Protein AF-A0A0B5FE62-F1 (afdb_monomer)

Sequence (128 aa):
MSTSTAQAFNALIERLANRTLQGKVRTVKLAVTGLLMPVAAIPLVALLFVVLPRTQVPLWNFVNLSGSAMAGYSDAVRPGSSSNEIATGNRTALRVHSENLPPEALYWRGTVFNYIDGENWKRRTPPK

Solvent-accessible surface area (backbone atoms only — not comparable to full-atom values): 8400 Å² total; per-residue (Å²): 138,74,66,64,64,58,51,54,50,52,55,47,52,53,52,52,53,51,50,54,53,52,52,52,52,52,53,51,55,49,51,50,55,64,52,48,57,61,61,68,43,45,62,57,52,52,48,49,56,69,72,43,69,92,57,97,60,68,91,67,56,77,80,62,75,65,84,69,74,76,70,68,92,66,70,57,50,48,87,88,78,54,65,69,57,57,73,68,52,93,64,89,87,78,88,83,88,75,76,95,68,59,78,84,74,70,68,80,86,82,83,71,66,80,39,75,60,88,74,36,33,27,56,64,84,76,85,130

pLDDT: mean 78.5, std 11.45, range [51.09, 94.69]

InterPro domains:
  IPR021878 Protein-glutamine gamma-glutamyltransferase TgpA, N-terminal [PF11992] (23-123)
  IPR052901 Bacterial transglutaminase-like [PTHR42736] (22-124)

Secondary structure (DSSP, 8-state):
--HHHHHHHHHHHHHHHHHHHHHHHHHHHHHHHHHHHHHHHHHHHHHHHHHS---SS-TTGGGG----------SEE-TTTSHHHHHH----------S---GGG---------EEETTEEE--PPP-

Organism: NCBI:txid483547

Foldseek 3Di:
DPPPVVVVVVVVVVVVVVVVVVVVVVVVVVVVVVVVVVVVCVVVVVVCPVVDPPDPDDPCCVVPPPVLPPQDDDQKDFPPPCPVSNVPDPDDPDDDDDDPDDPVVPDDDDDDQPDDDPRMGGDDDDDD

Mean predicted aligned error: 16.9 Å

Structure (mmCIF, N/CA/C/O backbone):
data_AF-A0A0B5FE62-F1
#
_entry.id   AF-A0A0B5FE62-F1
#
loop_
_atom_site.group_PDB
_atom_site.id
_atom_site.type_symbol
_atom_site.label_atom_id
_atom_site.label_alt_id
_atom_site.label_comp_id
_atom_site.label_asym_id
_atom_site.label_entity_id
_atom_site.label_seq_id
_atom_site.pdbx_PDB_ins_code
_atom_site.Cartn_x
_atom_site.Cartn_y
_atom_site.Cartn_z
_atom_site.occupancy
_atom_site.B_iso_or_equiv
_atom_site.auth_seq_id
_atom_site.auth_comp_id
_atom_site.auth_asym_id
_atom_site.auth_atom_id
_atom_site.pdbx_PDB_model_num
ATOM 1 N N . MET A 1 1 ? -42.150 -5.153 73.192 1.00 55.53 1 MET A N 1
ATOM 2 C CA . MET A 1 1 ? -40.707 -5.058 72.861 1.00 55.53 1 MET A CA 1
ATOM 3 C C . MET A 1 1 ? -40.315 -5.729 71.529 1.00 55.53 1 MET A C 1
ATOM 5 O O . MET A 1 1 ? -39.150 -5.658 71.173 1.00 55.53 1 MET A O 1
ATOM 9 N N . SER A 1 2 ? -41.237 -6.321 70.750 1.00 57.47 2 SER A N 1
ATOM 10 C CA . SER A 1 2 ? -40.922 -7.124 69.545 1.00 57.47 2 SER A CA 1
ATOM 11 C C . SER A 1 2 ? -41.100 -6.421 68.185 1.00 57.47 2 SER A C 1
ATOM 13 O O . SER A 1 2 ? -40.798 -7.012 67.155 1.00 57.47 2 SER A O 1
ATOM 15 N N . THR A 1 3 ? -41.584 -5.176 68.137 1.00 63.56 3 THR A N 1
ATOM 16 C CA . THR A 1 3 ? -41.923 -4.490 66.871 1.00 63.56 3 THR A CA 1
ATOM 17 C C . THR A 1 3 ? -40.728 -3.817 66.179 1.00 63.56 3 THR A C 1
ATOM 19 O O . THR A 1 3 ? -40.734 -3.660 64.961 1.00 63.56 3 THR A O 1
ATOM 22 N N . SER A 1 4 ? -39.676 -3.472 66.928 1.00 70.75 4 SER A N 1
ATOM 23 C CA . SER A 1 4 ? -38.501 -2.737 66.421 1.00 70.75 4 SER A CA 1
ATOM 24 C C . SER A 1 4 ? -37.583 -3.592 65.532 1.00 70.75 4 SER A C 1
ATOM 26 O O . SER A 1 4 ? -37.085 -3.132 64.505 1.00 70.75 4 SER A O 1
ATOM 28 N N . THR A 1 5 ? -37.413 -4.875 65.861 1.00 72.88 5 THR A N 1
ATOM 29 C CA . THR A 1 5 ? -36.560 -5.801 65.098 1.00 72.88 5 THR A CA 1
ATOM 30 C C . THR A 1 5 ? -37.152 -6.162 63.735 1.00 72.88 5 THR A C 1
ATOM 32 O O . THR A 1 5 ? -36.417 -6.223 62.751 1.00 72.88 5 THR A O 1
AT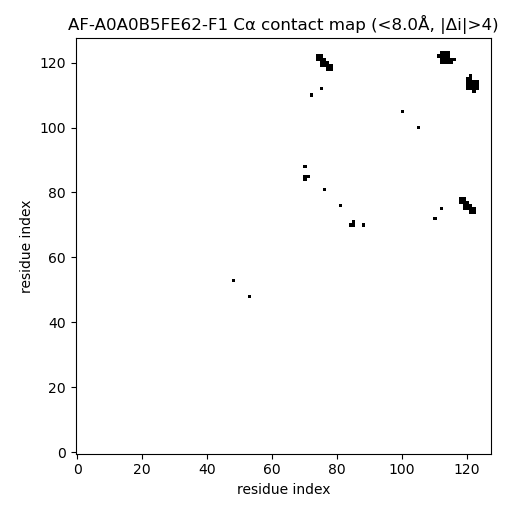OM 35 N N . ALA A 1 6 ? -38.474 -6.326 63.641 1.00 81.81 6 ALA A N 1
ATOM 36 C CA . ALA A 1 6 ? -39.155 -6.584 62.370 1.00 81.81 6 ALA A CA 1
ATOM 37 C C . ALA A 1 6 ? -39.099 -5.371 61.420 1.00 81.81 6 ALA A C 1
ATOM 39 O O . ALA A 1 6 ? -38.855 -5.526 60.223 1.00 81.81 6 ALA A O 1
ATOM 40 N N . GLN A 1 7 ? -39.252 -4.152 61.950 1.00 84.38 7 GLN A N 1
ATOM 41 C CA . GLN A 1 7 ? -39.106 -2.924 61.160 1.00 84.38 7 GLN A CA 1
ATOM 42 C C . GLN A 1 7 ? -37.673 -2.721 60.659 1.00 84.38 7 GLN A C 1
ATOM 44 O O . GLN A 1 7 ? -37.478 -2.371 59.494 1.00 84.38 7 GLN A O 1
ATOM 49 N N . ALA A 1 8 ? -36.672 -2.981 61.504 1.00 83.44 8 ALA A N 1
ATOM 50 C CA . ALA A 1 8 ? -35.268 -2.884 61.112 1.00 83.44 8 ALA A CA 1
ATOM 51 C C . ALA A 1 8 ? -34.912 -3.879 59.993 1.00 83.44 8 ALA A C 1
ATOM 53 O O . ALA A 1 8 ? -34.180 -3.531 59.065 1.00 83.44 8 ALA A O 1
ATOM 54 N N . PHE A 1 9 ? -35.467 -5.092 60.049 1.00 85.94 9 PHE A N 1
ATOM 55 C CA . PHE A 1 9 ? -35.262 -6.112 59.024 1.00 85.94 9 PHE A CA 1
ATOM 56 C C . PHE A 1 9 ? -35.877 -5.712 57.674 1.00 85.94 9 PHE A C 1
ATOM 58 O O . PHE A 1 9 ? -35.193 -5.752 56.652 1.00 85.94 9 PHE A O 1
ATOM 65 N N . ASN A 1 10 ? -37.121 -5.229 57.661 1.00 91.75 10 ASN A N 1
ATOM 66 C CA . ASN A 1 10 ? -37.774 -4.783 56.425 1.00 91.75 10 ASN A CA 1
ATOM 67 C C . ASN A 1 10 ? -37.077 -3.563 55.805 1.00 91.75 10 ASN A C 1
ATOM 69 O O . ASN A 1 10 ? -36.832 -3.535 54.599 1.00 91.75 10 ASN A O 1
ATOM 73 N N . ALA A 1 11 ? -36.657 -2.599 56.628 1.00 88.12 11 ALA A N 1
ATOM 74 C CA . ALA A 1 11 ? -35.894 -1.444 56.159 1.00 88.12 11 ALA A CA 1
ATOM 75 C C . ALA A 1 11 ? -34.532 -1.842 55.557 1.00 88.12 11 ALA A C 1
ATOM 77 O O . ALA A 1 11 ? -34.038 -1.186 54.636 1.00 88.12 11 ALA A O 1
ATOM 78 N N . LEU A 1 12 ? -33.910 -2.918 56.052 1.00 86.69 12 LEU A N 1
ATOM 79 C CA . LEU A 1 12 ? -32.684 -3.464 55.473 1.00 86.69 12 LEU A CA 1
ATOM 80 C C . LEU A 1 12 ? -32.951 -4.102 54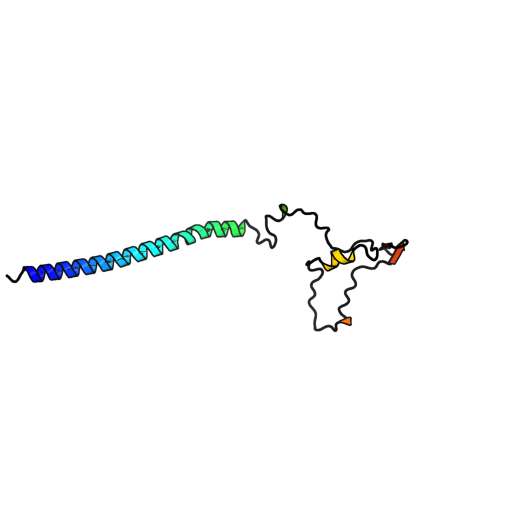.103 1.00 86.69 12 LEU A C 1
ATOM 82 O O . LEU A 1 12 ? -32.215 -3.818 53.158 1.00 86.69 12 LEU A O 1
ATOM 86 N N . ILE A 1 13 ? -34.015 -4.902 53.977 1.00 88.06 13 ILE A N 1
ATOM 87 C CA . ILE A 1 13 ? -34.428 -5.527 52.709 1.00 88.06 13 ILE A CA 1
ATOM 88 C C . ILE A 1 13 ? -34.698 -4.456 51.643 1.00 88.06 13 ILE A C 1
ATOM 90 O O . ILE A 1 13 ? -34.159 -4.543 50.538 1.00 88.06 13 ILE A O 1
ATOM 94 N N . GLU A 1 14 ? -35.448 -3.404 51.978 1.00 88.06 14 GLU A N 1
ATOM 95 C CA . GLU A 1 14 ? -35.728 -2.298 51.054 1.00 88.06 14 GLU A CA 1
ATOM 96 C C . GLU A 1 14 ? -34.457 -1.550 50.639 1.00 88.06 14 GLU A C 1
ATOM 98 O O . GLU A 1 14 ? -34.262 -1.243 49.460 1.00 88.06 14 GLU A O 1
ATOM 103 N N . ARG A 1 15 ? -33.537 -1.298 51.579 1.00 84.94 15 ARG A N 1
ATOM 104 C CA . ARG A 1 15 ? -32.250 -0.649 51.275 1.00 84.94 15 ARG A CA 1
ATOM 105 C C . ARG A 1 15 ? -31.368 -1.507 50.368 1.00 84.94 15 ARG A C 1
ATOM 107 O O . ARG A 1 15 ? -30.688 -0.958 49.499 1.00 84.94 15 ARG A O 1
ATOM 114 N N . LEU A 1 16 ? -31.371 -2.828 50.543 1.00 86.19 16 LEU A N 1
ATOM 115 C CA . LEU A 1 16 ? -30.614 -3.762 49.703 1.00 86.19 16 LEU A CA 1
ATOM 116 C C . LEU A 1 16 ? -31.226 -3.888 48.300 1.00 86.19 16 LEU A C 1
ATOM 118 O O . LEU A 1 16 ? -30.500 -3.820 47.302 1.00 86.19 16 LEU A O 1
ATOM 122 N N . ALA A 1 17 ? -32.553 -3.984 48.206 1.00 84.06 17 ALA A N 1
ATOM 123 C CA . ALA A 1 17 ? -33.271 -3.968 46.934 1.00 84.06 17 ALA A CA 1
ATOM 124 C C . ALA A 1 17 ? -33.014 -2.658 46.168 1.00 84.06 17 ALA A C 1
ATOM 126 O O . ALA A 1 17 ? -32.667 -2.673 44.989 1.00 84.06 17 ALA A O 1
ATOM 127 N N . ASN A 1 18 ? -33.069 -1.511 46.847 1.00 85.75 18 ASN A N 1
ATOM 128 C CA . ASN A 1 18 ? -32.837 -0.223 46.200 1.00 85.75 18 ASN A CA 1
ATOM 129 C C . ASN A 1 18 ? -31.368 -0.043 45.756 1.00 85.75 18 ASN A C 1
ATOM 131 O O . ASN A 1 18 ? -31.111 0.453 44.658 1.00 85.75 18 ASN A O 1
ATOM 135 N N . ARG A 1 19 ? -30.383 -0.517 46.541 1.00 82.19 19 ARG A N 1
ATOM 136 C CA . ARG A 1 19 ? -28.961 -0.504 46.130 1.00 82.19 19 ARG A CA 1
ATOM 137 C C . ARG A 1 19 ? -28.690 -1.367 44.898 1.00 82.19 19 ARG A C 1
ATOM 139 O O . ARG A 1 19 ? -27.931 -0.948 44.024 1.00 82.19 19 ARG A O 1
ATOM 146 N N . THR A 1 20 ? -29.279 -2.559 44.825 1.00 79.94 20 THR A N 1
ATOM 147 C CA . THR A 1 20 ? -29.079 -3.471 43.686 1.00 79.94 20 THR A CA 1
ATOM 148 C C . THR A 1 20 ? -29.718 -2.923 42.410 1.00 79.94 20 THR A C 1
ATOM 150 O O . THR A 1 20 ? -29.082 -2.933 41.353 1.00 79.94 20 THR A O 1
ATOM 153 N N . LEU A 1 21 ? -30.919 -2.348 42.512 1.00 77.44 21 LEU A N 1
ATOM 154 C CA . LEU A 1 21 ? -31.592 -1.676 41.398 1.00 77.44 21 LEU A CA 1
ATOM 155 C C . LEU A 1 21 ? -30.811 -0.442 40.918 1.00 77.44 21 LEU A C 1
ATOM 157 O O . LEU A 1 21 ? -30.552 -0.309 39.720 1.00 77.44 21 LEU A O 1
ATOM 161 N N . GLN A 1 22 ? -30.353 0.420 41.832 1.00 80.38 22 GLN A N 1
ATOM 162 C CA . GLN A 1 22 ? -29.547 1.595 41.476 1.00 80.38 22 GLN A CA 1
ATOM 163 C C . GLN A 1 22 ? -28.204 1.228 40.832 1.00 80.38 22 GLN A C 1
ATOM 165 O O . GLN A 1 22 ? -27.786 1.892 39.880 1.00 80.38 22 GLN A O 1
ATOM 170 N N . GLY A 1 23 ? -27.539 0.170 41.311 1.00 76.56 23 GLY A N 1
ATOM 171 C CA . GLY A 1 23 ? -26.304 -0.338 40.709 1.00 76.56 23 GLY A CA 1
ATOM 172 C C . GLY A 1 23 ? -26.512 -0.776 39.258 1.00 76.56 23 GLY A C 1
ATOM 173 O O . GLY A 1 23 ? -25.760 -0.367 38.374 1.00 76.56 23 GLY A O 1
ATOM 174 N N . LYS A 1 24 ? -27.591 -1.521 38.990 1.00 77.81 24 LYS A N 1
ATOM 175 C CA . LYS A 1 24 ? -27.933 -2.010 37.644 1.00 77.81 24 LYS A CA 1
ATOM 176 C C . LYS A 1 24 ? -28.241 -0.862 36.674 1.00 77.81 24 LYS A C 1
ATOM 178 O O . LYS A 1 24 ? -27.722 -0.845 35.560 1.00 77.81 24 LYS A O 1
ATOM 183 N N . VAL A 1 25 ? -29.021 0.131 37.111 1.00 79.62 25 VAL A N 1
ATOM 184 C CA . VAL A 1 25 ? -29.380 1.307 36.294 1.00 79.62 25 VAL A CA 1
ATOM 185 C C . VAL A 1 25 ? -28.154 2.167 35.972 1.00 79.62 25 VAL A C 1
ATOM 187 O O . VAL A 1 25 ? -28.007 2.616 34.835 1.00 79.62 25 VAL A O 1
ATOM 190 N N . ARG A 1 26 ? -27.236 2.366 36.929 1.00 81.50 26 ARG A N 1
ATOM 191 C CA . ARG A 1 26 ? -25.978 3.096 36.690 1.00 81.50 26 ARG A CA 1
ATOM 192 C C . ARG A 1 26 ? -25.099 2.408 35.649 1.00 81.50 26 ARG A C 1
ATOM 194 O O . ARG A 1 26 ? -24.618 3.082 34.740 1.00 81.50 26 ARG A O 1
ATOM 201 N N . THR A 1 27 ? -24.927 1.091 35.746 1.00 81.94 27 THR A N 1
ATOM 202 C CA . THR A 1 27 ? -24.110 0.325 34.792 1.00 81.94 27 THR A CA 1
ATOM 203 C C . THR A 1 27 ? -24.706 0.356 33.388 1.00 81.94 27 THR A C 1
ATOM 205 O O . THR A 1 27 ? -23.982 0.602 32.425 1.00 81.94 27 THR A O 1
ATOM 208 N N . VAL A 1 28 ? -26.028 0.199 33.258 1.00 84.75 28 VAL A N 1
ATOM 209 C CA . VAL A 1 28 ? -26.713 0.307 31.959 1.00 84.75 28 VAL A CA 1
ATOM 210 C C . VAL A 1 28 ? -26.560 1.712 31.375 1.00 84.75 28 VAL A C 1
ATOM 212 O O . VAL A 1 28 ? -26.248 1.855 30.198 1.00 84.75 28 VAL A O 1
ATOM 215 N N . LYS A 1 29 ? -26.701 2.764 32.187 1.00 83.75 29 LYS A N 1
ATOM 216 C CA . LYS A 1 29 ? -26.573 4.154 31.723 1.00 83.75 29 LYS A CA 1
ATOM 217 C C . LYS A 1 29 ? -25.153 4.494 31.248 1.00 83.75 29 LYS A C 1
ATOM 219 O O . LYS A 1 29 ? -24.999 5.233 30.275 1.00 83.75 29 LYS A O 1
ATOM 224 N N . LEU A 1 30 ? -24.130 3.928 31.892 1.00 85.88 30 LEU A N 1
ATOM 225 C CA . LEU A 1 30 ? -22.730 4.042 31.468 1.00 85.88 30 LEU A CA 1
ATOM 226 C C . LEU A 1 30 ? -22.478 3.286 30.159 1.00 85.88 30 LEU A C 1
ATOM 228 O O . LEU A 1 30 ? -21.887 3.848 29.242 1.00 85.88 30 LEU A O 1
ATOM 232 N N . ALA A 1 31 ? -22.980 2.053 30.043 1.00 87.12 31 ALA A N 1
ATOM 233 C CA . ALA A 1 31 ? -22.841 1.247 28.832 1.00 87.12 31 ALA A CA 1
ATOM 234 C C . ALA A 1 31 ? -23.545 1.889 27.626 1.00 87.12 31 ALA A C 1
ATOM 236 O O . ALA A 1 31 ? -22.965 1.974 26.547 1.00 87.12 31 ALA A O 1
ATOM 237 N N . VAL A 1 32 ? -24.763 2.405 27.817 1.00 88.25 32 VAL A N 1
ATOM 238 C CA . VAL A 1 32 ? -25.524 3.092 26.764 1.00 88.25 32 VAL A CA 1
ATOM 239 C C . VAL A 1 32 ? -24.807 4.361 26.317 1.00 88.25 32 VAL A C 1
ATOM 241 O O . VAL A 1 32 ? -24.626 4.553 25.121 1.00 88.25 32 VAL A O 1
ATOM 244 N N . THR A 1 33 ? -24.345 5.200 27.248 1.00 86.19 33 THR A N 1
ATOM 245 C CA . THR A 1 33 ? -23.600 6.425 26.899 1.00 86.19 33 THR A CA 1
ATOM 246 C C . THR A 1 33 ? -22.289 6.101 26.177 1.00 86.19 33 THR A C 1
ATOM 248 O O . THR A 1 33 ? -21.968 6.733 25.171 1.00 86.19 33 THR A O 1
ATOM 251 N N . GLY A 1 34 ? -21.560 5.085 26.650 1.00 87.38 34 GLY A N 1
ATOM 252 C CA . GLY A 1 34 ? -20.325 4.617 26.021 1.00 87.38 34 GLY A CA 1
ATOM 253 C C . GLY A 1 34 ? -20.539 4.065 24.611 1.00 87.38 34 GLY A C 1
ATOM 254 O O . GLY A 1 34 ? -19.685 4.257 23.752 1.00 87.38 34 GLY A O 1
ATOM 255 N N . LEU A 1 35 ? -21.691 3.442 24.347 1.00 88.00 35 LEU A N 1
ATOM 256 C CA . LEU A 1 35 ? -22.055 2.935 23.023 1.00 88.00 35 LEU A CA 1
ATOM 257 C C . LEU A 1 35 ? -22.625 4.028 22.103 1.00 88.00 35 LEU A C 1
ATOM 259 O O . LEU A 1 35 ? -22.459 3.956 20.887 1.00 88.00 35 LEU A O 1
ATOM 263 N N . LEU A 1 36 ? -23.258 5.065 22.657 1.00 91.56 36 LEU A N 1
ATOM 264 C CA . LEU A 1 36 ? -23.837 6.158 21.873 1.00 91.56 36 LEU A CA 1
ATOM 265 C C . LEU A 1 36 ? -22.764 6.994 21.158 1.00 91.56 36 LEU A C 1
ATOM 267 O O . LEU A 1 36 ? -22.982 7.434 20.031 1.00 91.56 36 LEU A O 1
ATOM 271 N N . MET A 1 37 ? -21.604 7.196 21.795 1.00 87.94 37 MET A N 1
ATOM 272 C CA . MET A 1 37 ? -20.502 7.982 21.225 1.00 87.94 37 MET A CA 1
ATOM 273 C C . MET A 1 37 ? -19.969 7.428 19.891 1.00 87.94 37 MET A C 1
ATOM 275 O O . MET A 1 37 ? -19.933 8.189 18.923 1.00 87.94 37 MET A O 1
ATOM 279 N N . PRO A 1 38 ? -19.581 6.141 19.772 1.00 88.00 38 PRO A N 1
ATOM 280 C CA . PRO A 1 38 ? -19.122 5.600 18.497 1.00 88.00 38 PRO A CA 1
ATOM 281 C C . PRO A 1 38 ? -20.240 5.555 17.452 1.00 88.00 38 PRO A C 1
ATOM 283 O O . PRO A 1 38 ? -19.975 5.834 16.287 1.00 88.00 38 PRO A O 1
ATOM 286 N N . VAL A 1 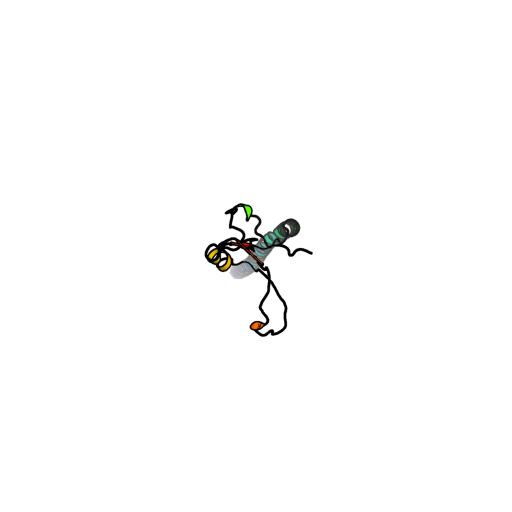39 ? -21.491 5.285 17.845 1.00 92.38 39 VAL A N 1
ATOM 287 C CA . VAL A 1 39 ? -22.632 5.274 16.911 1.00 92.38 39 VAL A CA 1
ATOM 288 C C . VAL A 1 39 ? -22.853 6.653 16.285 1.00 92.38 39 VAL A C 1
ATOM 290 O O . VAL A 1 39 ? -23.055 6.748 15.076 1.00 92.38 39 VAL A O 1
ATOM 293 N N . ALA A 1 40 ? -22.735 7.725 17.071 1.00 91.06 40 ALA A N 1
ATOM 294 C CA . ALA A 1 40 ? -22.820 9.094 16.563 1.00 91.06 40 ALA A CA 1
ATOM 295 C C . ALA A 1 40 ? -21.658 9.466 15.619 1.00 91.06 40 ALA A C 1
ATOM 297 O O . ALA A 1 40 ? -21.809 10.362 14.791 1.00 91.06 40 ALA A O 1
ATOM 298 N N . ALA A 1 41 ? -20.517 8.773 15.705 1.00 92.62 41 ALA A N 1
ATOM 299 C CA . ALA A 1 41 ? -19.371 8.984 14.823 1.00 92.62 41 ALA A CA 1
ATOM 300 C C . ALA A 1 41 ? -19.473 8.222 13.485 1.00 92.62 41 ALA A C 1
ATOM 302 O O . ALA A 1 41 ? -18.806 8.605 12.522 1.00 92.62 41 ALA A O 1
ATOM 303 N N . ILE A 1 42 ? -20.319 7.185 13.383 1.00 94.69 42 ILE A N 1
ATOM 304 C CA . ILE A 1 42 ? -20.486 6.381 12.154 1.00 94.69 42 ILE A CA 1
ATOM 305 C C . ILE A 1 42 ? -20.844 7.239 10.925 1.00 94.69 42 ILE A C 1
ATOM 307 O O . ILE A 1 42 ? -20.195 7.054 9.897 1.00 94.69 42 ILE A O 1
ATOM 311 N N . PRO A 1 43 ? -21.805 8.185 10.976 1.00 93.50 43 PRO A N 1
ATOM 312 C CA . PRO A 1 43 ? -22.161 9.000 9.813 1.00 93.50 43 PRO A CA 1
ATOM 313 C C . PRO A 1 43 ? -20.996 9.858 9.316 1.00 93.50 43 PRO A C 1
ATOM 315 O O . PRO A 1 43 ? -20.779 9.967 8.112 1.00 93.50 43 PRO A O 1
ATOM 318 N N . LEU A 1 44 ? -20.214 10.429 10.238 1.00 93.00 44 LEU A N 1
ATOM 319 C CA . LEU A 1 44 ? -19.033 11.222 9.904 1.00 93.00 44 LEU A CA 1
ATOM 320 C C . LEU A 1 44 ? -17.959 10.353 9.240 1.00 93.00 44 LEU A C 1
ATOM 322 O O . LEU A 1 44 ? -17.398 10.743 8.220 1.00 93.00 44 LEU A O 1
ATOM 326 N N . VAL A 1 45 ? -17.701 9.162 9.785 1.00 91.50 45 VAL A N 1
ATOM 327 C CA . VAL A 1 45 ? -16.752 8.202 9.201 1.00 91.50 45 VAL A CA 1
ATOM 328 C C . VAL A 1 45 ? -17.228 7.723 7.830 1.00 91.50 45 VAL A C 1
ATOM 330 O O . VAL A 1 45 ? -16.420 7.645 6.911 1.00 91.50 45 VAL A O 1
ATOM 333 N N . ALA A 1 46 ? -18.520 7.444 7.659 1.00 91.75 46 ALA A N 1
ATOM 334 C CA . ALA A 1 46 ? -19.094 7.042 6.377 1.00 91.75 46 ALA A CA 1
ATOM 335 C C . ALA A 1 46 ? -18.990 8.159 5.328 1.00 91.75 46 ALA A C 1
ATOM 337 O O . ALA A 1 46 ? -18.628 7.899 4.182 1.00 91.75 46 ALA A O 1
ATOM 338 N N . LEU A 1 47 ? -19.237 9.410 5.722 1.00 92.06 47 LEU A N 1
ATOM 339 C CA . LEU A 1 47 ? -19.035 10.568 4.856 1.00 92.06 47 LEU A CA 1
ATOM 340 C C . LEU A 1 47 ? -17.564 10.694 4.451 1.00 92.06 47 LEU A C 1
ATOM 342 O O . LEU A 1 47 ? -17.261 10.774 3.263 1.00 92.06 47 LEU A O 1
ATOM 346 N N . LEU A 1 48 ? -16.648 10.654 5.424 1.00 87.81 48 LEU A N 1
ATOM 347 C CA . LEU A 1 48 ? -15.209 10.678 5.163 1.00 87.81 48 LEU A CA 1
ATOM 348 C C . LEU A 1 48 ? -14.784 9.517 4.268 1.00 87.81 48 LEU A C 1
ATOM 350 O O . LEU A 1 48 ? -13.931 9.699 3.420 1.00 87.81 48 LEU A O 1
ATOM 354 N N . PHE A 1 49 ? -15.395 8.346 4.401 1.00 86.00 49 PHE A N 1
ATOM 355 C CA . PHE A 1 49 ? -15.099 7.187 3.569 1.00 86.00 49 PHE A CA 1
ATOM 356 C C . PHE A 1 49 ? -15.487 7.373 2.096 1.00 86.00 49 PHE A C 1
ATOM 358 O O . PHE A 1 49 ? -14.805 6.853 1.217 1.00 86.00 49 PHE A O 1
ATOM 365 N N . VAL A 1 50 ? -16.583 8.083 1.821 1.00 86.06 50 VAL A N 1
ATOM 366 C CA . VAL A 1 50 ? -17.016 8.395 0.449 1.00 86.06 50 VAL A CA 1
ATOM 367 C C . VAL A 1 50 ? -16.214 9.566 -0.122 1.00 86.06 50 VAL A C 1
ATOM 369 O O . VAL A 1 50 ? -15.842 9.544 -1.293 1.00 86.06 50 VAL A O 1
ATOM 372 N N . VAL A 1 51 ? -15.942 10.584 0.701 1.00 85.00 51 VAL A N 1
ATOM 373 C CA . VAL A 1 51 ? -15.235 11.811 0.298 1.00 85.00 51 VAL A CA 1
ATOM 374 C C . VAL A 1 51 ? -13.735 11.577 0.137 1.00 85.00 51 VAL A C 1
ATOM 376 O O . VAL A 1 51 ? -13.122 12.143 -0.765 1.00 85.00 51 VAL A O 1
ATOM 379 N N . LEU A 1 52 ? -13.133 10.753 0.996 1.00 80.62 52 LEU A N 1
ATOM 380 C CA . LEU A 1 52 ? -11.748 10.330 0.866 1.00 80.62 52 LEU A CA 1
ATOM 381 C C . LEU A 1 52 ? -11.729 9.140 -0.095 1.00 80.62 52 LEU A C 1
ATOM 383 O O . LEU A 1 52 ? -12.097 8.034 0.315 1.00 80.62 52 LEU A O 1
ATOM 387 N N . PRO A 1 53 ? -11.290 9.305 -1.358 1.00 71.44 53 PRO A N 1
ATOM 388 C CA . PRO A 1 53 ? -11.007 8.139 -2.180 1.00 71.44 53 PRO A CA 1
ATOM 389 C C . PRO A 1 53 ? -10.040 7.261 -1.377 1.00 71.44 53 PRO A C 1
ATOM 391 O O . PRO A 1 53 ? -9.117 7.794 -0.760 1.00 71.44 53 PRO A O 1
ATOM 394 N N . ARG A 1 54 ? -10.256 5.936 -1.318 1.00 71.19 54 ARG A N 1
ATOM 395 C CA . ARG A 1 54 ? -9.298 4.988 -0.712 1.00 71.19 54 ARG A CA 1
ATOM 396 C C . ARG A 1 54 ? -8.004 5.001 -1.535 1.00 71.19 54 ARG A C 1
ATOM 398 O O . ARG A 1 54 ? -7.699 4.058 -2.264 1.00 71.19 54 ARG A O 1
ATOM 405 N N . THR A 1 55 ? -7.273 6.104 -1.502 1.00 61.62 55 THR A N 1
ATOM 406 C CA . THR A 1 55 ? -6.066 6.303 -2.273 1.00 61.62 55 THR A CA 1
ATOM 407 C C . THR A 1 55 ? -4.977 5.538 -1.567 1.00 61.62 55 THR A C 1
ATOM 409 O O . THR A 1 55 ? -4.687 5.753 -0.395 1.00 61.62 55 THR A O 1
ATOM 412 N N . GLN A 1 56 ? -4.330 4.658 -2.318 1.00 65.44 56 GLN A N 1
ATOM 413 C CA . GLN A 1 56 ? -3.109 3.968 -1.905 1.00 65.44 56 GLN A CA 1
ATOM 414 C C . GLN A 1 56 ? -1.953 4.949 -1.621 1.00 65.44 56 GLN A C 1
ATOM 416 O O . GLN A 1 56 ? -0.882 4.538 -1.188 1.00 65.44 56 GLN A O 1
ATOM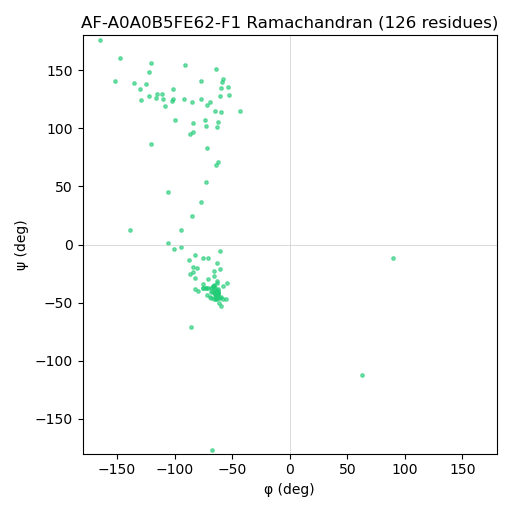 421 N N . VAL A 1 57 ? -2.163 6.243 -1.881 1.00 63.22 57 VAL A N 1
ATOM 422 C CA . VAL A 1 57 ? -1.187 7.315 -1.749 1.00 63.22 57 VAL A CA 1
ATOM 423 C C . VAL A 1 57 ? -1.587 8.223 -0.577 1.00 63.22 57 VAL A C 1
ATOM 425 O O . VAL A 1 57 ? -2.740 8.667 -0.531 1.00 63.22 57 VAL A O 1
ATOM 428 N N . PRO A 1 58 ? -0.662 8.523 0.356 1.00 67.38 58 PRO A N 1
ATOM 429 C CA . PRO A 1 58 ? -0.905 9.470 1.439 1.00 67.38 58 PRO A CA 1
ATOM 430 C C . PRO A 1 58 ? -1.246 10.856 0.883 1.00 67.38 58 PRO A C 1
ATOM 432 O O . PRO A 1 58 ? -0.535 11.368 0.020 1.00 67.38 58 PRO A O 1
ATOM 435 N N . LEU A 1 59 ? -2.280 11.506 1.421 1.00 70.38 59 LEU A N 1
ATOM 436 C CA . LEU A 1 59 ? -2.691 12.854 0.996 1.00 70.38 59 LEU A CA 1
ATOM 437 C C . LEU A 1 59 ? -1.592 13.910 1.206 1.00 70.38 59 LEU A C 1
ATOM 439 O O . LEU A 1 59 ? -1.593 14.927 0.531 1.00 70.38 59 LEU A O 1
ATOM 443 N N . TRP A 1 60 ? -0.626 13.639 2.088 1.00 71.69 60 TRP A N 1
ATOM 444 C CA . TRP A 1 60 ? 0.484 14.524 2.462 1.00 71.69 60 TRP A CA 1
ATOM 445 C C . TRP A 1 60 ? 1.778 14.279 1.674 1.00 71.69 60 TRP A C 1
ATOM 447 O O . TRP A 1 60 ? 2.835 14.784 2.048 1.00 71.69 60 TRP A O 1
ATOM 457 N N . ASN A 1 61 ? 1.734 13.504 0.584 1.00 65.25 61 ASN A N 1
ATOM 458 C CA . ASN A 1 61 ? 2.935 13.195 -0.201 1.00 65.25 61 ASN A CA 1
ATOM 459 C C . ASN A 1 61 ? 3.572 14.449 -0.846 1.00 65.25 61 ASN A C 1
ATOM 461 O O . ASN A 1 61 ? 4.741 14.437 -1.214 1.00 65.25 61 ASN A O 1
ATOM 465 N N . PHE A 1 62 ? 2.831 15.562 -0.918 1.00 67.00 62 PHE A N 1
ATOM 466 C CA . PHE A 1 62 ? 3.332 16.852 -1.395 1.00 67.00 62 PHE A CA 1
ATOM 467 C C . PHE A 1 62 ? 4.313 17.551 -0.429 1.00 67.00 62 PHE A C 1
ATOM 469 O O . PHE A 1 62 ? 4.956 18.524 -0.808 1.00 67.00 62 PHE A O 1
ATOM 476 N N . VAL A 1 63 ? 4.448 17.092 0.819 1.00 66.38 63 VAL A N 1
ATOM 477 C CA . VAL A 1 63 ? 5.431 17.659 1.765 1.00 66.38 63 VAL A CA 1
ATOM 478 C C . VAL A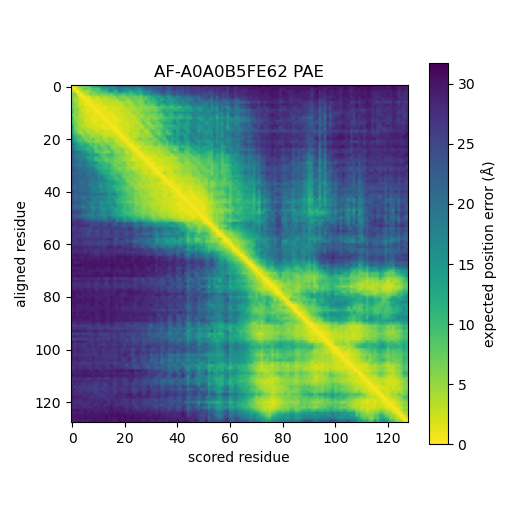 1 63 ? 6.836 17.086 1.513 1.00 66.38 63 VAL A C 1
ATOM 480 O O . VAL A 1 63 ? 7.831 17.718 1.847 1.00 66.38 63 VAL A O 1
ATOM 483 N N . ASN A 1 64 ? 6.925 15.934 0.837 1.00 57.62 64 ASN A N 1
ATOM 484 C CA . ASN A 1 64 ? 8.171 15.276 0.436 1.00 57.62 64 ASN A CA 1
ATOM 485 C C . ASN A 1 64 ? 8.441 15.421 -1.074 1.00 57.62 64 ASN A C 1
ATOM 487 O O . ASN A 1 64 ? 8.850 14.461 -1.725 1.00 57.62 64 ASN A O 1
ATOM 491 N N . LEU A 1 65 ? 8.278 16.622 -1.649 1.00 57.50 65 LEU A N 1
ATOM 492 C CA . LEU A 1 65 ? 8.894 16.944 -2.949 1.00 57.50 65 LEU A CA 1
ATOM 493 C C . LEU A 1 65 ? 10.418 17.122 -2.792 1.00 57.50 65 LEU A C 1
ATOM 495 O O . LEU A 1 65 ? 10.994 18.127 -3.201 1.00 57.50 65 LEU A O 1
ATOM 499 N N . SER A 1 66 ? 11.113 16.145 -2.212 1.00 52.53 66 SER A N 1
ATOM 500 C CA . SER A 1 66 ? 12.496 15.938 -2.613 1.00 52.53 66 SER A CA 1
ATOM 501 C C . SER A 1 66 ? 12.420 15.341 -4.014 1.00 52.53 66 SER A C 1
ATOM 503 O O . SER A 1 66 ? 11.763 14.323 -4.229 1.00 52.53 66 SER A O 1
ATOM 505 N N . GLY A 1 67 ? 13.009 16.030 -4.993 1.00 51.09 67 GLY A N 1
ATOM 506 C CA . GLY A 1 67 ? 13.151 15.565 -6.371 1.00 51.09 67 GLY A CA 1
ATOM 507 C C . GLY A 1 67 ? 13.999 14.301 -6.416 1.00 51.09 67 GLY A C 1
ATOM 508 O O . GLY A 1 67 ? 15.152 14.333 -6.832 1.00 51.09 67 GLY A O 1
ATOM 509 N N . SER A 1 68 ? 13.444 13.190 -5.938 1.00 51.81 68 SER A N 1
ATOM 510 C CA . SER A 1 68 ? 14.008 11.870 -6.113 1.00 51.81 68 SER A CA 1
ATOM 511 C C . SER A 1 68 ? 14.004 11.651 -7.614 1.00 51.81 68 SER A C 1
ATOM 513 O O . SER A 1 68 ? 12.938 11.521 -8.223 1.00 51.81 68 SER A O 1
ATOM 515 N N . ALA A 1 69 ? 15.195 11.743 -8.209 1.00 54.03 69 ALA A N 1
ATOM 516 C CA . ALA A 1 69 ? 15.427 11.381 -9.591 1.00 54.03 69 ALA A CA 1
ATOM 517 C C . ALA A 1 69 ? 14.685 10.066 -9.826 1.00 54.03 69 ALA A C 1
ATOM 519 O O . ALA A 1 69 ? 14.923 9.066 -9.145 1.00 54.03 69 ALA A O 1
ATOM 520 N N . MET A 1 70 ? 13.672 10.120 -10.686 1.00 56.72 70 MET A N 1
ATOM 521 C CA . MET A 1 70 ? 12.803 8.985 -10.939 1.00 56.72 70 MET A CA 1
ATOM 522 C C . MET A 1 70 ? 13.674 7.889 -11.550 1.00 56.72 70 MET A C 1
ATOM 524 O O . MET A 1 70 ? 14.011 7.964 -12.727 1.00 56.72 70 MET A O 1
ATOM 528 N N . ALA A 1 71 ? 14.064 6.895 -10.751 1.00 60.69 71 ALA A N 1
ATOM 529 C CA . ALA A 1 71 ? 14.804 5.744 -11.247 1.00 60.69 71 ALA A CA 1
ATOM 530 C C . ALA A 1 71 ? 13.946 5.037 -12.311 1.00 60.69 71 ALA A C 1
ATOM 532 O O . ALA A 1 71 ? 12.849 4.549 -12.021 1.00 60.69 71 ALA A O 1
ATOM 533 N N . GLY A 1 72 ? 14.421 5.051 -13.554 1.00 64.75 72 GLY A N 1
ATOM 534 C CA . GLY A 1 72 ? 13.718 4.562 -14.736 1.00 64.75 72 GLY A CA 1
ATOM 535 C C . GLY A 1 72 ? 14.674 4.384 -15.916 1.00 64.75 72 GLY A C 1
ATOM 536 O O . GLY A 1 72 ? 15.862 4.686 -15.814 1.00 64.75 72 GLY A O 1
ATOM 537 N N . TYR A 1 73 ? 14.168 3.867 -17.036 1.00 66.31 73 TYR A N 1
ATOM 538 C CA . TYR A 1 73 ? 14.966 3.707 -18.253 1.00 66.31 73 TYR A CA 1
ATOM 539 C C . TYR A 1 73 ? 15.305 5.077 -18.859 1.00 66.31 73 TYR A C 1
ATOM 541 O O . TYR A 1 73 ? 14.402 5.842 -19.187 1.00 66.31 73 TYR A O 1
ATOM 549 N N . SER A 1 74 ? 16.594 5.370 -19.031 1.00 72.38 74 SER A N 1
ATOM 550 C CA . SER A 1 74 ? 17.088 6.538 -19.766 1.00 72.38 74 SER A CA 1
ATOM 551 C C . SER A 1 74 ? 17.319 6.209 -21.248 1.00 72.38 74 SER A C 1
ATOM 553 O O . SER A 1 74 ? 17.596 5.063 -21.606 1.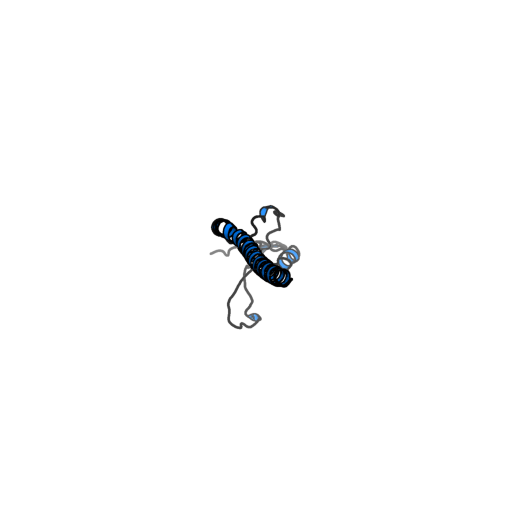00 72.38 74 SER A O 1
ATOM 555 N N . ASP A 1 75 ? 17.260 7.218 -22.122 1.00 75.00 75 ASP A N 1
ATOM 556 C CA . ASP A 1 75 ? 17.558 7.064 -23.562 1.00 75.00 75 ASP A CA 1
ATOM 557 C C . ASP A 1 75 ? 19.061 6.943 -23.870 1.00 75.00 75 ASP A C 1
ATOM 559 O O . ASP A 1 75 ? 19.457 6.573 -24.982 1.0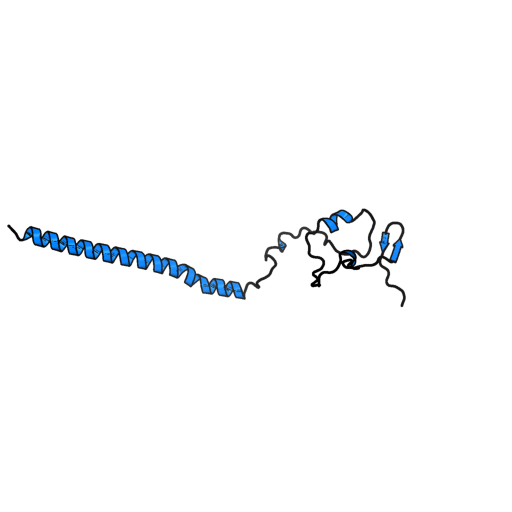0 75.00 75 ASP A O 1
ATOM 563 N N . ALA A 1 76 ? 19.900 7.223 -22.869 1.00 77.50 76 ALA A N 1
ATOM 564 C CA . ALA A 1 76 ? 21.338 7.041 -22.916 1.00 77.50 76 ALA A CA 1
ATOM 565 C C . ALA A 1 76 ? 21.851 6.380 -21.631 1.00 77.50 76 ALA A C 1
ATOM 567 O O . ALA A 1 76 ? 21.425 6.736 -20.532 1.00 77.50 76 ALA A O 1
ATOM 568 N N . VAL A 1 77 ? 22.790 5.448 -21.768 1.00 83.81 77 VAL A N 1
ATOM 569 C CA . VAL A 1 77 ? 23.487 4.798 -20.653 1.00 83.81 77 VAL A CA 1
ATOM 570 C C . VAL A 1 77 ? 24.980 5.028 -20.812 1.00 83.81 77 VAL A C 1
ATOM 572 O O . VAL A 1 77 ? 25.560 4.729 -21.856 1.00 83.81 77 VAL A O 1
ATOM 575 N N . ARG A 1 78 ? 25.612 5.530 -19.753 1.00 81.88 78 ARG A N 1
ATOM 576 C CA . ARG A 1 78 ? 27.065 5.578 -19.626 1.00 81.88 78 ARG A CA 1
ATOM 577 C C . ARG A 1 78 ? 27.477 4.549 -18.569 1.00 81.88 78 ARG A C 1
ATOM 579 O O . ARG A 1 78 ? 27.021 4.638 -17.426 1.00 81.88 78 ARG A O 1
ATOM 586 N N . PRO A 1 79 ? 28.293 3.542 -18.915 1.00 74.44 79 PRO A N 1
ATOM 587 C CA . PRO A 1 79 ? 28.787 2.586 -17.932 1.00 74.44 79 PRO A CA 1
ATOM 588 C C . PRO A 1 79 ? 29.449 3.313 -16.748 1.00 74.44 79 PRO A C 1
ATOM 590 O O . PRO A 1 79 ? 30.280 4.196 -16.942 1.00 74.44 79 PRO A O 1
ATOM 593 N N . GLY A 1 80 ? 29.038 2.978 -15.522 1.00 73.69 80 GLY A N 1
ATOM 594 C CA . GLY A 1 80 ? 29.570 3.565 -14.285 1.00 73.69 80 GLY A CA 1
ATOM 595 C C . GLY A 1 80 ? 28.863 4.821 -13.756 1.00 73.69 80 GLY A C 1
ATOM 596 O O . GLY A 1 80 ? 29.101 5.174 -12.606 1.00 73.69 80 GLY A O 1
ATOM 597 N N . SER A 1 81 ? 27.971 5.476 -14.514 1.00 67.88 81 SER A N 1
ATOM 598 C CA . SER A 1 81 ? 27.313 6.712 -14.040 1.00 67.88 81 SER A CA 1
ATOM 599 C C . SER A 1 81 ? 26.040 6.490 -13.217 1.00 67.88 81 SER A C 1
ATOM 601 O O . SER A 1 81 ? 25.667 7.366 -12.448 1.00 67.88 81 SER A O 1
ATOM 603 N N . SER A 1 82 ? 25.345 5.359 -13.397 1.00 58.84 82 SER A N 1
ATOM 604 C CA . SER A 1 82 ? 23.937 5.220 -12.963 1.00 58.84 82 SER A CA 1
ATOM 605 C C . SER A 1 82 ? 23.595 3.870 -12.314 1.00 58.84 82 SER A C 1
ATOM 607 O O . SER A 1 82 ? 22.424 3.548 -12.120 1.00 58.84 82 SER A O 1
ATOM 609 N N . SER A 1 83 ? 24.595 3.055 -11.962 1.00 61.06 83 SER A N 1
ATOM 610 C CA . SER A 1 83 ? 24.380 1.727 -11.360 1.00 61.06 83 SER A CA 1
ATOM 611 C C . SER A 1 83 ? 23.761 1.791 -9.958 1.00 61.06 83 SER A C 1
ATOM 613 O O . SER A 1 83 ? 22.924 0.957 -9.621 1.00 61.06 83 SER A O 1
ATOM 615 N N . ASN A 1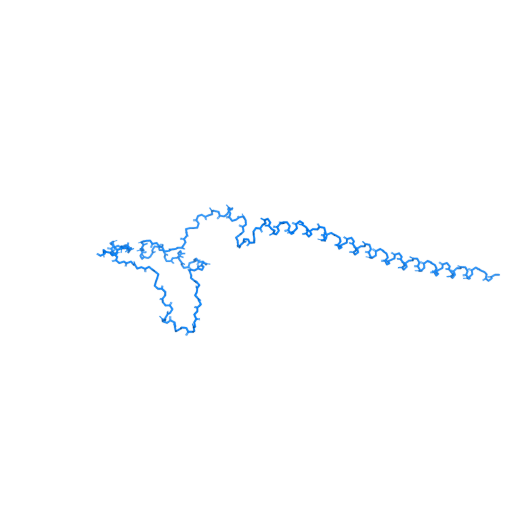 84 ? 24.133 2.790 -9.152 1.00 57.88 84 ASN A N 1
ATOM 616 C CA . ASN A 1 84 ? 23.691 2.893 -7.758 1.00 57.88 84 ASN A CA 1
ATOM 617 C C . ASN A 1 84 ? 22.224 3.353 -7.622 1.00 57.88 84 ASN A C 1
ATOM 619 O O . ASN A 1 84 ? 21.500 2.901 -6.736 1.00 57.88 84 ASN A O 1
ATOM 623 N N . GLU A 1 85 ? 21.764 4.221 -8.526 1.00 62.97 85 GLU A N 1
ATOM 624 C CA . GLU A 1 85 ? 20.416 4.810 -8.485 1.00 62.97 85 GLU A CA 1
ATOM 625 C C . GLU A 1 85 ? 19.324 3.797 -8.858 1.00 62.97 85 GLU A C 1
ATOM 627 O O . GLU A 1 85 ? 18.265 3.773 -8.231 1.00 62.97 85 GLU A O 1
ATOM 632 N N . ILE A 1 86 ? 19.590 2.913 -9.829 1.00 67.00 86 ILE A N 1
ATOM 633 C CA . ILE A 1 86 ? 18.641 1.864 -10.235 1.00 67.00 86 ILE A CA 1
ATOM 634 C C . ILE A 1 86 ? 18.603 0.723 -9.206 1.00 67.00 86 ILE A C 1
ATOM 636 O O . ILE A 1 86 ? 17.527 0.206 -8.916 1.00 67.00 86 ILE A O 1
ATOM 640 N N . ALA A 1 87 ? 19.745 0.353 -8.615 1.00 62.47 87 ALA A N 1
ATOM 641 C CA . ALA A 1 87 ? 19.822 -0.744 -7.645 1.00 62.47 87 ALA A CA 1
ATOM 642 C C . ALA A 1 87 ? 19.162 -0.419 -6.290 1.00 62.47 87 ALA A C 1
ATOM 644 O O . ALA A 1 87 ? 18.658 -1.316 -5.619 1.00 62.47 87 ALA A O 1
ATOM 645 N N . THR A 1 88 ? 19.144 0.856 -5.891 1.00 59.62 88 THR A N 1
ATOM 646 C CA . THR A 1 88 ? 18.615 1.288 -4.582 1.00 59.62 88 THR A CA 1
ATOM 647 C C . THR A 1 88 ? 17.102 1.569 -4.616 1.00 59.62 88 THR A C 1
ATOM 649 O O . THR A 1 88 ? 16.453 1.694 -3.575 1.00 59.62 88 THR A O 1
ATOM 652 N N . GLY A 1 89 ? 16.500 1.663 -5.807 1.00 63.62 89 GLY A N 1
ATOM 653 C CA . GLY A 1 89 ? 15.082 1.972 -5.973 1.00 63.62 89 GLY A CA 1
ATOM 654 C C . GLY A 1 89 ? 14.167 0.803 -5.595 1.00 63.62 89 GLY A C 1
ATOM 655 O O . GLY A 1 89 ? 14.002 -0.133 -6.367 1.00 63.62 89 GLY A O 1
ATOM 656 N N . ASN A 1 90 ? 13.469 0.890 -4.459 1.00 63.88 90 ASN A N 1
ATOM 657 C CA . ASN A 1 90 ? 12.490 -0.119 -4.015 1.00 63.88 90 ASN A CA 1
ATOM 658 C C . ASN A 1 90 ? 11.133 -0.040 -4.761 1.00 63.88 90 ASN A C 1
ATOM 660 O O . ASN A 1 90 ? 10.060 -0.188 -4.171 1.00 63.88 90 ASN A O 1
ATOM 664 N N . ARG A 1 91 ? 11.146 0.276 -6.061 1.00 70.75 91 ARG A N 1
ATOM 665 C CA . ARG A 1 91 ? 9.931 0.426 -6.875 1.00 70.75 91 ARG A CA 1
ATOM 666 C C . ARG A 1 91 ? 9.706 -0.822 -7.713 1.00 70.75 91 ARG A C 1
ATOM 668 O O . ARG A 1 91 ? 10.610 -1.313 -8.377 1.00 70.75 91 ARG A O 1
ATOM 675 N N . THR A 1 92 ? 8.470 -1.313 -7.731 1.00 78.94 92 THR A N 1
ATOM 676 C CA . THR A 1 92 ? 8.089 -2.421 -8.612 1.00 78.94 92 THR A CA 1
ATOM 677 C C . THR A 1 92 ? 8.195 -1.988 -10.078 1.00 78.94 92 THR A C 1
ATOM 679 O O . THR A 1 92 ? 7.433 -1.128 -10.512 1.00 78.94 92 THR A O 1
ATOM 682 N N . ALA A 1 93 ? 9.113 -2.594 -10.836 1.00 79.12 93 ALA A N 1
ATOM 683 C CA . ALA A 1 93 ? 9.303 -2.306 -12.261 1.00 79.12 93 ALA A CA 1
ATOM 684 C C . ALA A 1 93 ? 8.317 -3.068 -13.167 1.00 79.12 93 ALA A C 1
ATOM 686 O O . ALA A 1 93 ? 7.832 -2.524 -14.155 1.00 79.12 93 ALA A O 1
ATOM 687 N N . LEU A 1 94 ? 8.009 -4.323 -12.825 1.00 82.62 94 LEU A N 1
ATOM 688 C CA . LEU A 1 94 ? 7.126 -5.207 -13.584 1.00 82.62 94 LEU A CA 1
ATOM 689 C C . LEU A 1 94 ? 6.460 -6.208 -12.628 1.00 82.62 94 LEU A C 1
ATOM 691 O O . LEU A 1 94 ? 7.105 -6.707 -11.706 1.00 82.62 94 LEU A O 1
ATOM 695 N N . ARG A 1 95 ? 5.176 -6.512 -12.847 1.00 86.56 95 ARG A N 1
ATOM 696 C CA . ARG A 1 95 ? 4.484 -7.654 -12.229 1.00 86.56 95 ARG A CA 1
ATOM 697 C C . ARG A 1 95 ? 4.078 -8.612 -13.337 1.00 86.56 95 ARG A C 1
ATOM 699 O O . ARG A 1 95 ? 3.409 -8.193 -14.276 1.00 86.56 95 ARG A O 1
ATOM 706 N N . VAL A 1 96 ? 4.465 -9.874 -13.210 1.00 87.44 96 VAL A N 1
ATOM 707 C CA . VAL A 1 96 ? 4.116 -10.936 -14.157 1.00 87.44 96 VAL A CA 1
ATOM 708 C C . VAL A 1 96 ? 3.444 -12.056 -13.386 1.00 87.44 96 VAL A C 1
ATOM 710 O O . VAL A 1 96 ? 3.875 -12.408 -12.290 1.00 87.44 96 VAL A O 1
ATOM 713 N N . HIS A 1 97 ? 2.381 -12.598 -13.963 1.00 90.06 97 HIS A N 1
ATOM 714 C CA . HIS A 1 97 ? 1.840 -13.884 -13.566 1.00 90.06 97 HIS A CA 1
ATOM 715 C C . HIS A 1 97 ? 2.284 -14.911 -14.602 1.00 90.06 97 HIS A C 1
ATOM 717 O O . HIS A 1 97 ? 2.055 -14.716 -15.796 1.00 90.06 97 HIS A O 1
ATOM 723 N N . SER A 1 98 ? 2.954 -15.963 -14.156 1.00 84.62 98 SER A N 1
ATOM 724 C CA . SER A 1 98 ? 3.459 -17.016 -15.025 1.00 84.62 98 SER A CA 1
ATOM 725 C C . SER A 1 98 ? 3.431 -18.355 -14.302 1.00 84.62 98 SER A C 1
ATOM 727 O O . SER A 1 98 ? 3.411 -18.402 -13.071 1.00 84.62 98 SER A O 1
ATOM 729 N N . GLU A 1 99 ? 3.478 -19.441 -15.069 1.00 87.69 99 GLU A N 1
ATOM 730 C CA . GLU A 1 99 ? 3.796 -20.767 -14.538 1.00 87.69 99 GLU A CA 1
ATOM 731 C C . GLU A 1 99 ? 5.263 -20.822 -14.068 1.00 87.69 99 GLU A C 1
ATOM 733 O O . GLU A 1 99 ? 5.978 -19.813 -14.084 1.00 87.69 99 GLU A O 1
ATOM 738 N N . ASN A 1 100 ? 5.719 -21.990 -13.610 1.00 87.56 100 ASN A N 1
ATOM 739 C CA . ASN A 1 100 ? 7.074 -22.170 -13.096 1.00 87.56 100 ASN A CA 1
ATOM 740 C C . ASN A 1 100 ? 8.095 -22.138 -14.254 1.00 87.56 100 ASN A C 1
ATOM 742 O O . ASN A 1 100 ? 8.459 -23.177 -14.804 1.00 87.56 100 ASN A O 1
ATOM 746 N N . LEU A 1 101 ? 8.490 -20.932 -14.676 1.00 90.44 101 LEU A N 1
ATOM 747 C CA . LEU A 1 101 ? 9.494 -20.723 -15.719 1.00 90.44 101 LEU A CA 1
ATOM 748 C C . LEU A 1 101 ? 10.904 -20.958 -15.158 1.00 90.44 101 LEU A C 1
ATOM 750 O O . LEU A 1 101 ? 11.200 -20.520 -14.042 1.00 90.44 101 LEU A O 1
ATOM 754 N N . PRO A 1 102 ? 11.805 -21.581 -15.937 1.00 90.38 102 PRO A N 1
ATOM 755 C CA . PRO A 1 102 ? 13.202 -21.694 -15.548 1.00 90.38 102 PRO A CA 1
ATOM 756 C C . PRO A 1 102 ? 13.853 -20.298 -15.463 1.00 90.38 102 PRO A C 1
ATOM 758 O O . PRO A 1 102 ? 13.457 -19.392 -16.204 1.00 90.38 102 PRO A O 1
ATOM 761 N N . PRO A 1 103 ? 14.875 -20.099 -14.606 1.00 86.38 103 PRO A N 1
ATOM 762 C CA . PRO A 1 103 ? 15.503 -18.789 -14.397 1.00 86.38 103 PRO A CA 1
ATOM 763 C C . PRO A 1 103 ? 16.016 -18.114 -15.677 1.00 86.38 103 PRO A C 1
ATOM 765 O O . PRO A 1 103 ? 15.950 -16.896 -15.806 1.00 86.38 103 PRO A O 1
ATOM 768 N N . GLU A 1 104 ? 16.481 -18.899 -16.647 1.00 89.31 104 GLU A N 1
ATOM 769 C CA . GLU A 1 104 ? 16.942 -18.418 -17.956 1.00 89.31 104 GLU A CA 1
ATOM 770 C C . GLU A 1 104 ? 15.836 -17.794 -18.818 1.00 89.31 104 GLU A C 1
ATOM 772 O O . GLU A 1 104 ? 16.105 -16.902 -19.622 1.00 89.31 104 GLU A O 1
ATOM 777 N N . ALA A 1 105 ? 14.583 -18.206 -18.619 1.00 86.56 105 ALA A N 1
ATOM 778 C CA . ALA A 1 105 ? 13.435 -17.645 -19.321 1.00 86.56 105 ALA A CA 1
ATOM 779 C C . ALA A 1 105 ? 12.927 -16.340 -18.678 1.00 86.56 105 ALA A C 1
ATOM 781 O O . ALA A 1 105 ? 12.121 -15.634 -19.280 1.00 86.56 105 ALA A O 1
ATOM 782 N N . LEU A 1 106 ? 13.425 -15.969 -17.490 1.00 88.31 106 LEU A N 1
ATOM 783 C CA . LEU A 1 106 ? 13.065 -14.733 -16.781 1.00 88.31 106 LEU A CA 1
ATOM 784 C C . LEU A 1 106 ? 13.891 -13.515 -17.239 1.00 88.31 106 LEU A C 1
ATOM 786 O O . LEU A 1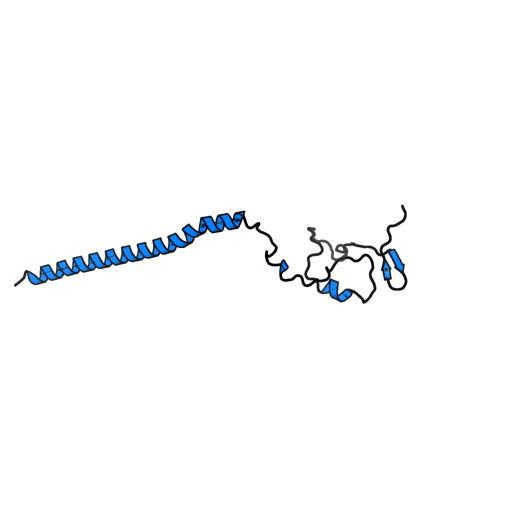 106 ? 14.053 -12.543 -16.497 1.00 88.31 106 LEU A O 1
ATOM 790 N N . TYR A 1 107 ? 14.413 -13.545 -18.469 1.00 88.75 107 TYR A N 1
ATOM 791 C CA . TYR A 1 107 ? 15.107 -12.412 -19.071 1.00 88.75 107 TYR A CA 1
ATOM 792 C C . TYR A 1 107 ? 14.126 -11.463 -19.774 1.00 88.75 107 TYR A C 1
ATOM 794 O O . TYR A 1 107 ? 13.770 -11.625 -20.943 1.00 88.75 107 TYR A O 1
ATOM 802 N N . TRP A 1 108 ? 13.704 -10.424 -19.055 1.00 87.75 108 TRP A N 1
ATOM 803 C CA . TRP A 1 108 ? 12.787 -9.405 -19.565 1.00 87.75 108 TRP A CA 1
ATOM 804 C C . TRP A 1 108 ? 13.543 -8.323 -20.342 1.00 87.75 108 TRP A C 1
ATOM 806 O O . TRP A 1 108 ? 14.081 -7.371 -19.773 1.00 87.75 108 TRP A O 1
ATOM 816 N N . ARG A 1 109 ? 13.582 -8.450 -21.671 1.00 85.12 109 ARG A N 1
ATOM 817 C CA . ARG A 1 109 ? 14.223 -7.462 -22.550 1.00 85.12 109 ARG A CA 1
ATOM 818 C C . ARG A 1 109 ? 13.389 -6.174 -22.632 1.00 85.12 109 ARG A C 1
ATOM 820 O O . ARG A 1 109 ? 12.408 -6.121 -23.364 1.00 85.12 109 ARG A O 1
ATOM 827 N N . GLY A 1 110 ? 13.797 -5.132 -21.905 1.00 82.56 110 GLY A N 1
ATOM 828 C CA . GLY A 1 110 ? 13.109 -3.831 -21.880 1.00 82.56 110 GLY A CA 1
ATOM 829 C C . GLY A 1 110 ? 13.529 -2.878 -23.006 1.00 82.56 110 GLY A C 1
ATOM 830 O O . GLY A 1 110 ? 12.769 -2.605 -23.935 1.00 82.56 110 GLY A O 1
ATOM 831 N N . THR A 1 111 ? 14.754 -2.349 -22.928 1.00 81.06 111 THR A N 1
ATOM 832 C CA . THR A 1 111 ? 15.304 -1.413 -23.920 1.00 81.06 111 THR A CA 1
ATOM 833 C C . THR A 1 111 ? 16.574 -1.946 -24.575 1.00 81.06 111 THR A C 1
ATOM 835 O O . THR A 1 111 ? 17.260 -2.805 -24.031 1.00 81.06 111 THR A O 1
ATOM 838 N N . VAL A 1 112 ? 16.870 -1.447 -25.775 1.00 85.06 112 VAL A N 1
ATOM 839 C CA . VAL A 1 112 ? 18.045 -1.825 -26.563 1.00 85.06 112 VAL A CA 1
ATOM 840 C C . VAL A 1 112 ? 18.741 -0.543 -26.985 1.00 85.06 112 VAL A C 1
ATOM 842 O O . VAL A 1 112 ? 18.118 0.318 -27.609 1.00 85.06 112 VAL A O 1
ATOM 845 N N . PHE A 1 113 ? 20.020 -0.437 -26.642 1.00 87.75 113 PHE A N 1
ATOM 846 C CA . PHE A 1 113 ? 20.900 0.643 -27.067 1.00 87.75 113 PHE A CA 1
ATOM 847 C C . PHE A 1 113 ? 21.746 0.127 -28.230 1.00 87.75 113 PHE A C 1
ATOM 849 O O . PHE A 1 113 ? 22.603 -0.733 -28.051 1.00 87.75 113 PHE A O 1
ATOM 856 N N . ASN A 1 114 ? 21.439 0.593 -29.435 1.00 87.44 114 ASN A N 1
ATOM 857 C CA . ASN A 1 114 ? 21.999 0.101 -30.697 1.00 87.44 114 ASN A CA 1
ATOM 858 C C . ASN A 1 114 ? 23.024 1.058 -31.325 1.00 87.44 114 ASN A C 1
ATOM 860 O O . ASN A 1 114 ? 23.527 0.774 -32.408 1.00 87.44 114 ASN A O 1
ATOM 864 N N . TYR A 1 115 ? 23.317 2.190 -30.686 1.00 88.31 115 TYR A N 1
ATOM 865 C CA . TYR A 1 115 ? 24.295 3.161 -31.164 1.00 88.31 115 TYR A CA 1
ATOM 866 C C . TYR A 1 115 ? 25.267 3.535 -30.048 1.00 88.31 115 TYR A C 1
ATOM 868 O O . TYR A 1 115 ? 24.840 3.827 -28.933 1.00 88.31 115 TYR A O 1
ATOM 876 N N . ILE A 1 116 ? 26.563 3.554 -30.355 1.00 88.12 116 ILE A N 1
ATOM 877 C CA . ILE A 1 116 ? 27.624 3.933 -29.418 1.00 88.12 116 ILE A CA 1
ATOM 878 C C . ILE A 1 116 ? 28.199 5.276 -29.868 1.00 88.12 116 ILE A C 1
ATOM 880 O O . ILE A 1 116 ? 28.606 5.431 -31.018 1.00 88.12 116 ILE A O 1
ATOM 884 N N . ASP A 1 117 ? 28.207 6.242 -28.956 1.00 86.31 117 ASP A N 1
ATOM 885 C CA . ASP A 1 117 ? 28.750 7.585 -29.136 1.00 86.31 117 ASP A CA 1
ATOM 886 C C . ASP A 1 117 ? 29.859 7.817 -28.102 1.00 86.31 117 ASP A C 1
ATOM 888 O O . ASP A 1 117 ? 29.604 8.254 -26.973 1.00 86.31 117 ASP A O 1
ATOM 892 N N . GLY A 1 118 ? 31.083 7.413 -28.451 1.00 88.38 118 GLY A N 1
ATOM 893 C CA . GLY A 1 118 ? 32.200 7.345 -27.510 1.00 88.38 118 GLY A CA 1
ATOM 894 C C . GLY A 1 118 ? 31.913 6.345 -26.388 1.00 88.38 118 GLY A C 1
ATOM 895 O O . GLY A 1 118 ? 31.815 5.146 -26.627 1.00 88.38 118 GLY A O 1
ATOM 896 N N . GLU A 1 119 ? 31.747 6.843 -25.164 1.00 83.38 119 GLU A N 1
ATOM 897 C CA . GLU A 1 119 ? 31.428 6.032 -23.977 1.00 83.38 119 GLU A CA 1
ATOM 898 C C . GLU A 1 119 ? 29.918 5.961 -23.677 1.00 83.38 119 GLU A C 1
ATOM 900 O O . GLU A 1 119 ? 29.500 5.295 -22.727 1.00 83.38 119 GLU A O 1
ATOM 905 N N . ASN A 1 120 ? 29.086 6.653 -24.463 1.00 84.50 120 ASN A N 1
ATOM 906 C CA . ASN A 1 120 ? 27.644 6.719 -24.251 1.00 84.50 120 ASN A CA 1
ATOM 907 C C . ASN A 1 120 ? 26.903 5.782 -25.206 1.00 84.50 120 ASN A C 1
ATOM 909 O O . ASN A 1 120 ? 26.999 5.903 -26.427 1.00 84.50 120 ASN A O 1
ATOM 913 N N . TRP A 1 121 ? 26.085 4.899 -24.650 1.00 87.56 121 TRP A N 1
ATOM 914 C CA . TRP A 1 121 ? 25.199 4.018 -25.399 1.00 87.56 121 TRP A CA 1
ATOM 915 C C . TRP A 1 121 ? 23.847 4.699 -25.563 1.00 87.56 121 TRP A C 1
ATOM 917 O O . TRP A 1 121 ? 23.247 5.106 -24.573 1.00 87.56 121 TRP A O 1
ATOM 927 N N . LYS A 1 122 ? 23.363 4.840 -26.798 1.00 87.69 122 LYS A N 1
ATOM 928 C CA . LYS A 1 122 ? 22.117 5.538 -27.141 1.00 87.69 122 LYS A CA 1
ATOM 929 C C . LYS A 1 122 ? 21.157 4.611 -27.876 1.00 87.69 122 LYS A C 1
ATOM 931 O O . LYS A 1 122 ? 21.563 3.733 -28.644 1.00 87.69 122 LYS A O 1
ATOM 936 N N . ARG A 1 123 ? 19.862 4.836 -27.668 1.00 85.44 123 ARG A N 1
ATOM 937 C CA . ARG A 1 123 ? 18.803 4.215 -28.466 1.00 85.44 123 ARG A CA 1
ATOM 938 C C . ARG A 1 123 ? 18.575 5.049 -29.730 1.00 85.44 123 ARG A C 1
ATOM 940 O O . ARG A 1 123 ? 18.249 6.228 -29.651 1.00 85.44 123 ARG A O 1
ATOM 947 N N . ARG A 1 124 ? 18.716 4.437 -30.903 1.00 85.06 124 ARG A N 1
ATOM 948 C CA . ARG A 1 124 ? 18.287 4.986 -32.195 1.00 85.06 124 ARG A CA 1
ATOM 949 C C . ARG A 1 124 ? 17.186 4.107 -32.767 1.00 85.06 124 ARG A C 1
ATOM 951 O O . ARG A 1 124 ? 17.351 2.892 -32.867 1.00 85.06 124 ARG A O 1
ATOM 958 N N . THR A 1 125 ? 16.078 4.712 -33.173 1.00 78.00 125 THR A N 1
ATOM 959 C CA . THR A 1 125 ? 15.048 4.003 -33.937 1.00 78.00 125 THR A CA 1
ATOM 960 C C . THR A 1 125 ? 15.671 3.495 -35.242 1.00 78.00 125 THR A C 1
ATOM 962 O O . THR A 1 125 ? 16.314 4.291 -35.933 1.00 78.00 125 THR A O 1
ATOM 965 N N . PRO A 1 126 ? 15.540 2.200 -35.581 1.00 69.81 126 PRO A N 1
ATOM 966 C CA . PRO A 1 126 ? 16.021 1.693 -36.860 1.00 69.81 126 PRO A CA 1
ATOM 967 C C . PRO A 1 126 ? 15.357 2.447 -38.025 1.00 69.81 126 PRO A C 1
ATOM 969 O O . PRO A 1 126 ? 14.172 2.781 -37.914 1.00 69.81 126 PRO A O 1
ATOM 972 N N . PRO A 1 127 ? 16.079 2.728 -39.126 1.00 68.06 127 PRO A N 1
ATOM 973 C CA . PRO A 1 127 ? 15.435 3.183 -40.355 1.00 68.06 127 PRO A CA 1
ATOM 974 C C . PRO A 1 127 ? 14.427 2.118 -40.821 1.00 68.06 127 PRO A C 1
ATOM 976 O O . PRO A 1 127 ? 14.683 0.924 -40.667 1.00 68.06 127 PRO A O 1
ATOM 979 N N . LYS A 1 128 ? 13.262 2.571 -41.300 1.00 63.59 128 LYS A N 1
ATOM 980 C CA . LYS A 1 128 ? 12.191 1.711 -41.828 1.00 63.59 128 LYS A CA 1
ATOM 981 C C . LYS A 1 128 ? 12.598 1.025 -43.123 1.00 63.59 128 LYS A C 1
ATOM 983 O O . LYS A 1 128 ? 13.339 1.666 -43.901 1.00 63.59 128 LYS A O 1
#

Radius of gyration: 37.56 Å; Cα contacts (8 Å, |Δi|>4): 39; chains: 1; bounding box: 74×40×115 Å